Protein AF-A0A661CIV4-F1 (afdb_monomer)

Mean predicted aligned error: 8.3 Å

Solvent-accessible surface area (backbone atoms only — not comparable to full-atom values): 5416 Å² total; per-residue (Å²): 131,85,58,76,32,47,64,67,54,46,17,65,74,72,75,46,56,54,66,56,53,53,48,27,40,72,74,61,80,46,69,72,46,60,48,100,87,65,51,66,40,41,41,61,66,56,53,30,55,76,68,68,48,72,82,76,84,78,75,86,84,80,86,88,83,66,96,50,83,87,42,52,67,58,45,51,51,54,50,53,55,64,71,75,109

Foldseek 3Di:
DWDKDALCRLCVLLVHDSVVVVVCCVVVVQNFDADPVRGGIDTVVSSCVSNVNDPPPDDPPDDFDDPDPVCVVVSVVVVVVVVVD

Radius of gyration: 19.04 Å; Cα contacts (8 Å, |Δi|>4): 66; chains: 1; bounding box: 46×20×46 Å

pLDDT: mean 89.35, std 6.93, range [47.5, 95.12]

Structure (mmCIF, N/CA/C/O backbone):
data_AF-A0A661CIV4-F1
#
_entry.id   AF-A0A661CIV4-F1
#
loop_
_atom_site.group_PDB
_atom_site.id
_atom_site.type_symbol
_atom_site.label_atom_id
_atom_site.label_alt_id
_atom_site.label_comp_id
_atom_site.label_asym_id
_atom_site.label_entity_id
_atom_site.label_seq_id
_atom_site.pdbx_PDB_ins_code
_atom_site.Cartn_x
_atom_site.Cartn_y
_atom_site.Cartn_z
_atom_site.occupancy
_atom_site.B_iso_or_equiv
_atom_site.auth_seq_id
_atom_site.auth_comp_id
_atom_site.auth_asym_id
_atom_site.auth_atom_id
_atom_site.pdbx_PDB_model_num
ATOM 1 N N . MET A 1 1 ? -6.170 -3.991 7.963 1.00 47.50 1 MET A N 1
ATOM 2 C CA . MET A 1 1 ? -4.719 -4.055 7.675 1.00 47.50 1 MET A CA 1
ATOM 3 C C . MET A 1 1 ? -4.518 -3.809 6.191 1.00 47.50 1 MET A C 1
ATOM 5 O O . MET A 1 1 ? -5.205 -4.447 5.403 1.00 47.50 1 MET A O 1
ATOM 9 N N . SER A 1 2 ? -3.656 -2.862 5.812 1.00 72.25 2 SER A N 1
ATOM 10 C CA . SER A 1 2 ? -3.309 -2.653 4.401 1.00 72.25 2 SER A CA 1
ATOM 11 C C . SER A 1 2 ? -2.510 -3.859 3.910 1.00 72.25 2 SER A C 1
ATOM 13 O O . SER A 1 2 ? -1.555 -4.270 4.571 1.00 72.25 2 SER A O 1
ATOM 15 N N . ARG A 1 3 ? -2.933 -4.479 2.807 1.00 86.00 3 ARG A N 1
ATOM 16 C CA . ARG A 1 3 ? -2.230 -5.630 2.239 1.00 86.00 3 ARG A CA 1
ATOM 17 C C . ARG A 1 3 ? -0.988 -5.126 1.513 1.00 86.00 3 ARG A C 1
ATOM 19 O O . ARG A 1 3 ? -1.097 -4.246 0.666 1.00 86.00 3 ARG A O 1
ATOM 26 N N . ILE A 1 4 ? 0.167 -5.685 1.861 1.00 92.50 4 ILE A N 1
ATOM 27 C CA . ILE A 1 4 ? 1.444 -5.357 1.227 1.00 92.50 4 ILE A CA 1
ATOM 28 C C . ILE A 1 4 ? 1.699 -6.350 0.091 1.00 92.50 4 ILE A C 1
ATOM 30 O O . ILE A 1 4 ? 1.456 -7.550 0.238 1.00 92.50 4 ILE A O 1
ATOM 34 N N . TYR A 1 5 ? 2.195 -5.844 -1.033 1.00 92.50 5 TYR A N 1
ATOM 35 C CA . TYR A 1 5 ? 2.506 -6.593 -2.239 1.00 92.50 5 TYR A CA 1
ATOM 36 C C . TYR A 1 5 ? 3.992 -6.481 -2.586 1.00 92.50 5 TYR A C 1
ATOM 38 O O . TYR A 1 5 ? 4.594 -5.408 -2.514 1.00 92.50 5 TYR A O 1
ATOM 46 N N . SER A 1 6 ? 4.577 -7.588 -3.040 1.00 93.31 6 SER A N 1
ATOM 47 C CA . SER A 1 6 ? 5.849 -7.570 -3.768 1.00 93.31 6 SER A CA 1
ATOM 48 C C . SER A 1 6 ? 5.640 -7.126 -5.221 1.00 93.31 6 SER A C 1
ATOM 50 O O . SER A 1 6 ? 4.526 -7.181 -5.743 1.00 93.31 6 SER A O 1
ATOM 52 N N . ILE A 1 7 ? 6.714 -6.753 -5.927 1.00 93.38 7 ILE A N 1
ATOM 53 C CA . ILE A 1 7 ? 6.619 -6.325 -7.337 1.00 93.38 7 ILE A CA 1
ATOM 54 C C . ILE A 1 7 ? 5.971 -7.382 -8.244 1.00 93.38 7 ILE A C 1
ATOM 56 O O . ILE A 1 7 ? 5.224 -7.044 -9.156 1.00 93.38 7 ILE A O 1
ATOM 60 N N . GLY A 1 8 ? 6.217 -8.669 -7.977 1.00 93.94 8 GLY A N 1
ATOM 61 C CA . GLY A 1 8 ? 5.613 -9.767 -8.732 1.00 93.94 8 GLY A CA 1
ATOM 62 C C . GLY A 1 8 ? 4.119 -9.925 -8.447 1.00 93.94 8 GLY A C 1
ATOM 63 O O . GLY A 1 8 ? 3.347 -10.230 -9.352 1.00 93.94 8 GLY A O 1
ATOM 64 N N . GLN A 1 9 ? 3.697 -9.689 -7.203 1.00 94.50 9 GLN A N 1
ATOM 65 C CA . GLN A 1 9 ? 2.280 -9.699 -6.837 1.00 94.50 9 GLN A CA 1
ATOM 66 C C . GLN A 1 9 ? 1.546 -8.493 -7.432 1.00 94.50 9 GLN A C 1
ATOM 68 O O . GLN A 1 9 ? 0.456 -8.662 -7.975 1.00 94.50 9 GLN A O 1
ATOM 73 N N . LEU A 1 10 ? 2.164 -7.309 -7.397 1.00 94.69 10 LEU A N 1
ATOM 74 C CA . LEU A 1 10 ? 1.629 -6.103 -8.025 1.00 94.69 10 LEU A CA 1
ATOM 75 C C . LEU A 1 10 ? 1.473 -6.291 -9.541 1.00 94.69 10 LEU A C 1
ATOM 77 O O . LEU A 1 10 ? 0.397 -6.051 -10.080 1.00 94.69 10 LEU A O 1
ATOM 81 N N . ALA A 1 11 ? 2.513 -6.796 -10.210 1.00 95.06 11 ALA A N 1
ATOM 82 C CA . ALA A 1 11 ? 2.510 -7.108 -11.639 1.00 95.06 11 ALA A CA 1
ATOM 83 C C . ALA A 1 11 ? 1.319 -7.997 -12.033 1.00 95.06 11 ALA A C 1
ATOM 85 O O . ALA A 1 11 ? 0.554 -7.654 -12.935 1.00 95.06 11 ALA A O 1
ATOM 86 N N . LYS A 1 12 ? 1.109 -9.097 -11.297 1.00 95.00 12 LYS A N 1
ATOM 87 C CA . LYS A 1 12 ? -0.029 -10.003 -11.515 1.00 95.00 12 LYS A CA 1
ATOM 88 C C . LYS A 1 12 ? -1.379 -9.314 -11.313 1.00 95.00 12 LYS A C 1
ATOM 90 O O . LYS A 1 12 ? -2.298 -9.569 -12.078 1.00 95.00 12 LYS A O 1
ATOM 95 N N . ARG A 1 13 ? -1.502 -8.453 -10.300 1.00 92.69 13 ARG A N 1
ATOM 96 C CA . ARG A 1 13 ? -2.765 -7.786 -9.947 1.00 92.69 13 ARG A CA 1
ATOM 97 C C . ARG A 1 13 ? -3.158 -6.685 -10.934 1.00 92.69 13 ARG A C 1
ATOM 99 O O . ARG A 1 13 ? -4.337 -6.516 -11.203 1.00 92.69 13 ARG A O 1
ATOM 106 N N . VAL A 1 14 ? -2.177 -5.963 -11.473 1.00 92.62 14 VAL A N 1
ATOM 107 C CA . VAL A 1 14 ? -2.379 -4.852 -12.424 1.00 92.62 14 VAL A CA 1
ATOM 108 C C . VAL A 1 14 ? -2.345 -5.336 -13.886 1.00 92.62 14 VAL A C 1
ATOM 110 O O . VAL A 1 14 ? -2.683 -4.592 -14.802 1.00 92.62 14 VAL A O 1
ATOM 113 N N . GLY A 1 15 ? -1.942 -6.586 -14.140 1.00 93.62 15 GLY A N 1
ATOM 114 C CA . GLY A 1 15 ? -1.832 -7.129 -15.498 1.00 93.62 15 GLY A CA 1
ATOM 115 C C . GLY A 1 15 ? -0.668 -6.525 -16.293 1.00 93.62 15 GLY A C 1
ATOM 116 O O . GLY A 1 15 ? -0.747 -6.371 -17.511 1.00 93.62 15 GLY A O 1
ATOM 117 N N . LYS A 1 16 ? 0.417 -6.147 -15.610 1.00 93.62 16 LYS A N 1
ATOM 118 C CA . LYS A 1 16 ? 1.645 -5.604 -16.215 1.00 93.62 16 LYS A CA 1
ATOM 119 C C . LYS A 1 16 ? 2.823 -6.518 -15.912 1.00 93.62 16 LYS A C 1
ATOM 121 O O . LYS A 1 16 ? 2.815 -7.251 -14.930 1.00 93.62 16 LYS A O 1
ATOM 126 N N . SER A 1 17 ? 3.862 -6.476 -16.740 1.00 95.12 17 SER A N 1
ATOM 127 C CA . SER A 1 17 ? 5.082 -7.227 -16.455 1.00 95.12 17 SER A CA 1
ATOM 128 C C . SER A 1 17 ? 5.896 -6.550 -15.345 1.00 95.12 17 SER A C 1
ATOM 130 O O . SER A 1 17 ? 5.871 -5.331 -15.164 1.00 95.12 17 SER A O 1
ATOM 132 N N . VAL A 1 18 ? 6.690 -7.344 -14.624 1.00 94.88 18 VAL A N 1
ATOM 133 C CA . VAL A 1 18 ? 7.644 -6.824 -13.629 1.00 94.88 18 VAL A CA 1
ATOM 134 C C . VAL A 1 18 ? 8.660 -5.876 -14.278 1.00 94.88 18 VAL A C 1
ATOM 136 O O . VAL A 1 18 ? 9.077 -4.904 -13.651 1.00 94.88 18 VAL A O 1
ATOM 139 N N . SER A 1 19 ? 9.052 -6.128 -15.532 1.00 94.88 19 SER A N 1
ATOM 140 C CA . SER A 1 19 ? 9.986 -5.268 -16.265 1.00 94.88 19 SER A CA 1
ATOM 141 C C . SER A 1 19 ? 9.398 -3.887 -16.556 1.00 94.88 19 SER A C 1
ATOM 143 O O . SER A 1 19 ? 10.114 -2.899 -16.408 1.00 94.88 19 SER A O 1
ATOM 145 N N . THR A 1 20 ? 8.106 -3.792 -16.885 1.00 94.44 20 THR A N 1
ATOM 146 C CA . THR A 1 20 ? 7.409 -2.506 -17.040 1.00 94.44 20 THR A CA 1
ATOM 147 C C . THR A 1 20 ? 7.400 -1.724 -15.731 1.00 94.44 20 THR A C 1
ATOM 149 O O . THR A 1 20 ? 7.792 -0.563 -15.723 1.00 94.44 20 THR A O 1
ATOM 152 N N . LEU A 1 21 ? 7.060 -2.368 -14.609 1.00 93.44 21 LEU A N 1
ATOM 153 C CA . LEU A 1 21 ? 7.054 -1.704 -13.300 1.00 93.44 21 LEU A CA 1
ATOM 154 C C . LEU A 1 21 ? 8.447 -1.200 -12.888 1.00 93.44 21 LEU A C 1
ATOM 156 O O . LEU A 1 21 ? 8.572 -0.105 -12.353 1.00 93.44 21 LEU A O 1
ATOM 160 N N . ARG A 1 22 ? 9.513 -1.963 -13.169 1.00 92.75 22 ARG A N 1
ATOM 161 C CA . ARG A 1 22 ? 10.900 -1.517 -12.926 1.00 92.75 22 ARG A CA 1
ATOM 162 C C . ARG A 1 22 ? 11.302 -0.348 -13.819 1.00 92.75 22 ARG A C 1
ATOM 164 O O . ARG A 1 22 ? 12.036 0.530 -13.373 1.00 92.75 22 ARG A O 1
ATOM 171 N N . ARG A 1 23 ? 10.845 -0.344 -15.075 1.00 94.62 23 ARG A N 1
ATOM 172 C CA . ARG A 1 23 ? 11.092 0.762 -16.004 1.00 94.62 23 ARG A CA 1
ATOM 173 C C . ARG A 1 23 ? 10.436 2.038 -15.491 1.00 94.62 23 ARG A C 1
ATOM 175 O O . ARG A 1 23 ? 11.118 3.049 -15.439 1.00 94.62 23 ARG A O 1
ATOM 182 N N . TRP A 1 24 ? 9.187 1.959 -15.041 1.00 93.94 24 TRP A N 1
ATOM 183 C CA . TRP A 1 24 ? 8.473 3.097 -14.459 1.00 93.94 24 TRP A CA 1
ATOM 184 C C . TRP A 1 24 ? 9.087 3.612 -13.155 1.00 93.94 24 TRP A C 1
ATOM 186 O O . TRP A 1 24 ? 9.135 4.819 -12.944 1.00 93.94 24 TRP A O 1
ATOM 196 N N . ASP A 1 25 ? 9.628 2.722 -12.319 1.00 91.31 25 ASP A N 1
ATOM 197 C CA . ASP A 1 25 ? 10.404 3.112 -11.130 1.00 91.31 25 ASP A CA 1
ATOM 198 C C . ASP A 1 25 ? 11.695 3.857 -11.508 1.00 91.31 25 ASP A C 1
ATOM 200 O O . ASP A 1 25 ? 12.140 4.743 -10.788 1.00 91.31 25 ASP A O 1
ATOM 204 N N . THR A 1 26 ? 12.289 3.524 -12.659 1.00 91.50 26 THR A N 1
ATOM 205 C CA . THR A 1 26 ? 13.516 4.168 -13.156 1.00 91.50 26 THR A CA 1
ATOM 206 C C . THR A 1 26 ? 13.226 5.484 -13.879 1.00 91.50 26 THR A C 1
ATOM 208 O O . THR A 1 26 ? 13.999 6.427 -13.745 1.00 91.50 26 THR A O 1
ATOM 211 N N . SER A 1 27 ? 12.127 5.562 -14.640 1.00 93.31 27 SER A N 1
ATOM 212 C CA . SER A 1 27 ? 11.713 6.778 -15.353 1.00 93.31 27 SER A CA 1
ATOM 213 C C . SER A 1 27 ? 11.052 7.814 -14.444 1.00 93.31 27 SER A C 1
ATOM 215 O O . SER A 1 27 ? 10.962 8.979 -14.819 1.00 93.31 27 SER A O 1
ATOM 217 N N . GLY A 1 28 ? 10.604 7.409 -13.252 1.00 89.94 28 GLY A N 1
ATOM 218 C CA . GLY A 1 28 ? 9.899 8.268 -12.300 1.00 89.94 28 GLY A CA 1
ATOM 219 C C . GLY A 1 28 ? 8.385 8.337 -12.519 1.00 89.94 28 GLY A C 1
ATOM 220 O O . GLY A 1 28 ? 7.703 9.023 -11.765 1.00 89.94 28 GLY A O 1
ATOM 221 N N . GLU A 1 29 ? 7.841 7.600 -13.493 1.00 88.50 29 GLU A N 1
ATOM 222 C CA . GLU A 1 29 ? 6.391 7.508 -13.738 1.00 88.50 29 GLU A CA 1
ATOM 223 C C . GLU A 1 29 ? 5.640 6.843 -12.576 1.00 88.50 29 GLU A C 1
ATOM 225 O O . GLU A 1 29 ? 4.497 7.191 -12.286 1.00 88.50 29 GLU A O 1
ATOM 230 N N . PHE A 1 30 ? 6.273 5.877 -11.904 1.00 90.38 30 PHE A N 1
ATOM 231 C CA . PHE A 1 30 ? 5.693 5.183 -10.759 1.00 90.38 30 PHE A CA 1
ATOM 232 C C . PHE A 1 30 ? 6.788 4.746 -9.784 1.00 90.38 30 PHE A C 1
ATOM 234 O O . PHE A 1 30 ? 7.449 3.725 -9.979 1.00 90.38 30 PHE A O 1
ATOM 241 N N . LEU A 1 31 ? 6.976 5.538 -8.730 1.00 89.81 31 LEU A N 1
ATOM 242 C CA . LEU A 1 31 ? 8.018 5.324 -7.729 1.00 89.81 31 LEU A CA 1
ATOM 243 C C . LEU A 1 31 ? 7.591 4.280 -6.696 1.00 89.81 31 LEU A C 1
ATOM 245 O O . LEU A 1 31 ? 6.554 4.406 -6.045 1.00 89.81 31 LEU A O 1
ATOM 249 N N . ALA A 1 32 ? 8.423 3.260 -6.501 1.00 89.50 32 ALA A N 1
ATOM 250 C CA . ALA A 1 32 ? 8.183 2.244 -5.489 1.00 89.50 32 ALA A CA 1
ATOM 251 C C . ALA A 1 32 ? 8.439 2.778 -4.073 1.00 89.50 32 ALA A C 1
ATOM 253 O O . ALA A 1 32 ? 9.472 3.400 -3.799 1.00 89.50 32 ALA A O 1
ATOM 254 N N . LYS A 1 33 ? 7.552 2.434 -3.133 1.00 92.19 33 LYS A N 1
ATOM 255 C CA . LYS A 1 33 ? 7.789 2.659 -1.703 1.00 92.19 33 LYS A CA 1
ATOM 256 C C . LYS A 1 33 ? 8.885 1.708 -1.223 1.00 92.19 33 LYS A C 1
ATOM 258 O O . LYS A 1 33 ? 8.995 0.574 -1.694 1.00 92.19 33 LYS A O 1
ATOM 263 N N . LYS A 1 34 ? 9.723 2.168 -0.295 1.00 91.81 34 LYS A N 1
ATOM 264 C CA . LYS A 1 34 ? 10.852 1.391 0.236 1.00 91.81 34 LYS A CA 1
ATOM 265 C C . LYS A 1 34 ? 10.759 1.300 1.749 1.00 91.81 34 LYS A C 1
ATOM 267 O O . LYS A 1 34 ? 10.467 2.289 2.414 1.00 91.81 34 LYS A O 1
ATOM 272 N N . HIS A 1 35 ? 10.987 0.108 2.289 1.00 87.69 35 HIS A N 1
ATOM 273 C CA . HIS A 1 35 ? 11.211 -0.055 3.722 1.00 87.69 35 HIS A CA 1
ATOM 274 C C . HIS A 1 35 ? 12.554 0.568 4.117 1.00 87.69 35 HIS A C 1
ATOM 276 O O . HIS A 1 35 ? 13.409 0.802 3.263 1.00 87.69 35 HIS A O 1
ATOM 282 N N . ASN A 1 36 ? 12.784 0.745 5.419 1.00 89.44 36 ASN A N 1
ATOM 283 C CA . ASN A 1 36 ? 14.072 1.211 5.947 1.00 89.44 36 ASN A CA 1
ATOM 284 C C . ASN A 1 36 ? 15.246 0.301 5.529 1.00 89.44 36 ASN A C 1
ATOM 286 O O . ASN A 1 36 ? 16.374 0.760 5.423 1.00 89.44 36 ASN A O 1
ATOM 290 N N . SER A 1 37 ? 14.974 -0.975 5.235 1.00 89.62 37 SER A N 1
ATOM 291 C CA . SER A 1 37 ? 15.937 -1.939 4.682 1.00 89.62 37 SER A CA 1
ATOM 292 C C . SER A 1 37 ? 16.223 -1.766 3.181 1.00 89.62 37 SER A C 1
ATOM 294 O O . SER A 1 37 ? 17.024 -2.505 2.619 1.00 89.62 37 SER A O 1
ATOM 296 N N . GLY A 1 38 ? 15.555 -0.834 2.496 1.00 86.44 38 GLY A N 1
ATOM 297 C CA . GLY A 1 38 ? 15.705 -0.575 1.061 1.00 86.44 38 GLY A CA 1
ATOM 298 C C . GLY A 1 38 ? 14.864 -1.477 0.149 1.00 86.44 38 GLY A C 1
ATOM 299 O O . GLY A 1 38 ? 14.805 -1.243 -1.062 1.00 86.44 38 GLY A O 1
ATOM 300 N N . HIS A 1 39 ? 14.172 -2.481 0.697 1.00 88.62 39 HIS A N 1
ATOM 301 C CA . HIS A 1 39 ? 13.296 -3.352 -0.087 1.00 88.62 39 HIS A CA 1
ATOM 302 C C . HIS A 1 39 ? 12.039 -2.622 -0.565 1.00 88.62 39 HIS A C 1
ATOM 304 O O . HIS A 1 39 ? 11.364 -1.943 0.211 1.00 88.62 39 HIS A O 1
ATOM 310 N N . ARG A 1 40 ? 11.716 -2.807 -1.852 1.00 90.88 40 ARG A N 1
ATOM 311 C CA . ARG A 1 40 ? 10.508 -2.264 -2.479 1.00 90.88 40 ARG A CA 1
ATOM 312 C C . ARG A 1 40 ? 9.269 -2.995 -1.984 1.00 90.88 40 ARG A C 1
ATOM 314 O O . ARG A 1 40 ? 9.240 -4.228 -1.989 1.00 90.88 40 ARG A O 1
ATOM 321 N N . TYR A 1 41 ? 8.243 -2.233 -1.650 1.00 93.19 41 TYR A N 1
ATOM 322 C CA . TYR A 1 41 ? 6.925 -2.743 -1.316 1.00 93.19 41 TYR A CA 1
ATOM 323 C C . TYR A 1 41 ? 5.849 -1.869 -1.955 1.00 93.19 41 TYR A C 1
ATOM 325 O O . TYR A 1 41 ? 6.097 -0.718 -2.315 1.00 93.19 41 TYR A O 1
ATOM 333 N N . TYR A 1 42 ? 4.661 -2.441 -2.097 1.00 93.81 42 TYR A N 1
ATOM 334 C CA . TYR A 1 42 ? 3.489 -1.763 -2.635 1.00 93.81 42 TYR A CA 1
ATOM 335 C C . TYR A 1 42 ? 2.281 -2.072 -1.760 1.00 93.81 42 TYR A C 1
ATOM 337 O O . TYR A 1 42 ? 2.258 -3.094 -1.077 1.00 93.81 42 TYR A O 1
ATOM 345 N N . ASP A 1 43 ? 1.271 -1.221 -1.782 1.00 93.31 43 ASP A N 1
ATOM 346 C CA . ASP A 1 43 ? 0.025 -1.411 -1.048 1.00 93.31 43 ASP A CA 1
ATOM 347 C C . ASP A 1 43 ? -1.202 -1.302 -1.966 1.00 93.31 43 ASP A C 1
ATOM 349 O O . ASP A 1 43 ? -1.104 -1.221 -3.191 1.00 93.31 43 ASP A O 1
ATOM 353 N N . GLU A 1 44 ? -2.397 -1.342 -1.381 1.00 90.88 44 GLU A N 1
ATOM 354 C CA . GLU A 1 44 ? -3.636 -1.258 -2.155 1.00 90.88 44 GLU A CA 1
ATOM 355 C C . GLU A 1 44 ? -3.824 0.104 -2.847 1.00 90.88 44 GLU A C 1
ATOM 357 O O . GLU A 1 44 ? -4.497 0.175 -3.874 1.00 90.88 44 GLU A O 1
ATOM 362 N N . SER A 1 45 ? -3.242 1.185 -2.314 1.00 89.50 45 SER A N 1
ATOM 363 C CA . SER A 1 45 ? -3.321 2.504 -2.954 1.00 89.50 45 SER A CA 1
ATOM 364 C C . SER A 1 45 ? -2.543 2.524 -4.267 1.00 89.50 45 SER A C 1
ATOM 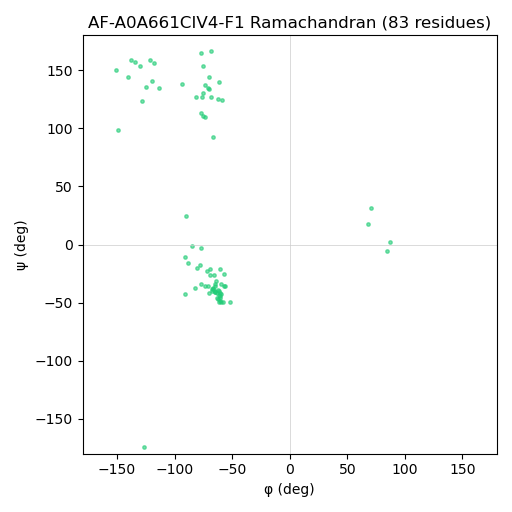366 O O . SER A 1 45 ? -3.047 3.035 -5.265 1.00 89.50 45 SER A O 1
ATOM 368 N N . ASP A 1 46 ? -1.393 1.852 -4.298 1.00 91.62 46 ASP A N 1
ATOM 369 C CA . ASP A 1 46 ? -0.554 1.706 -5.486 1.00 91.62 46 ASP A CA 1
ATOM 370 C C . ASP A 1 46 ? -1.266 0.905 -6.587 1.00 91.62 46 ASP A C 1
ATOM 372 O O . ASP A 1 46 ? -1.231 1.258 -7.767 1.00 91.62 46 ASP A O 1
ATOM 376 N N . VAL A 1 47 ? -1.977 -0.159 -6.197 1.00 91.38 47 VAL A N 1
ATOM 377 C CA . VAL A 1 47 ? -2.813 -0.947 -7.115 1.00 91.38 47 VAL A CA 1
ATOM 378 C C . VAL A 1 47 ? -3.916 -0.076 -7.714 1.00 91.38 47 VAL A C 1
ATOM 380 O O . VAL A 1 47 ? -4.102 -0.069 -8.929 1.00 91.38 47 VAL A O 1
ATOM 383 N N . LYS A 1 48 ? -4.648 0.662 -6.871 1.00 89.75 48 LYS A N 1
ATOM 384 C CA . LYS A 1 48 ? -5.743 1.534 -7.315 1.00 89.75 48 LYS A CA 1
ATOM 385 C C . LYS A 1 48 ? -5.248 2.619 -8.262 1.00 89.75 48 LYS A C 1
ATOM 387 O O . LYS A 1 48 ? -5.864 2.822 -9.304 1.00 89.75 48 LYS A O 1
ATOM 392 N N . GLN A 1 49 ? -4.116 3.242 -7.942 1.00 90.56 49 GLN A N 1
ATOM 393 C CA . GLN A 1 49 ? -3.480 4.244 -8.789 1.00 90.56 49 GLN A CA 1
ATOM 394 C C . GLN A 1 49 ? -3.164 3.680 -10.178 1.00 90.56 49 GLN A C 1
ATOM 396 O O . GLN A 1 49 ? -3.546 4.279 -11.181 1.00 90.56 49 GLN A O 1
ATOM 401 N N . LEU A 1 50 ? -2.522 2.510 -10.249 1.00 90.44 50 LEU A N 1
ATOM 402 C CA . LEU A 1 50 ? -2.150 1.895 -11.526 1.00 90.44 50 LEU A CA 1
ATOM 403 C C . LEU A 1 50 ? -3.349 1.391 -12.341 1.00 90.44 50 LEU A C 1
ATOM 405 O O . LEU A 1 50 ? -3.268 1.319 -13.566 1.00 90.44 50 LEU A O 1
ATOM 409 N N . LEU A 1 51 ? -4.454 1.048 -11.679 1.00 90.38 51 LEU A N 1
ATOM 410 C CA . LEU A 1 51 ? -5.715 0.689 -12.328 1.00 90.38 51 LEU A CA 1
ATOM 411 C C . LEU A 1 51 ? -6.581 1.911 -12.684 1.00 90.38 51 LEU A C 1
ATOM 413 O O . LEU A 1 51 ? -7.663 1.740 -13.239 1.00 90.38 51 LEU A O 1
ATOM 417 N N . GLY A 1 52 ? -6.145 3.134 -12.360 1.00 87.69 52 GLY A N 1
ATOM 418 C CA . GLY A 1 52 ? -6.929 4.354 -12.579 1.00 87.69 52 GLY A CA 1
ATOM 419 C C . GLY A 1 52 ? -8.182 4.451 -11.699 1.00 87.69 52 GLY A C 1
ATOM 420 O O . GLY A 1 52 ? -9.088 5.233 -11.988 1.00 87.69 52 GLY A O 1
ATOM 421 N N . ILE A 1 53 ? -8.252 3.661 -10.624 1.00 86.69 53 ILE A N 1
ATOM 422 C CA . ILE A 1 53 ? -9.356 3.683 -9.668 1.00 86.69 53 ILE A CA 1
ATOM 423 C C . ILE A 1 53 ? -9.168 4.910 -8.783 1.00 86.69 53 ILE A C 1
ATOM 425 O O . ILE A 1 53 ? -8.227 4.983 -7.988 1.00 86.69 53 ILE A O 1
ATOM 429 N N . LYS A 1 54 ? -10.077 5.879 -8.909 1.00 81.12 54 LYS A N 1
ATOM 430 C CA . LYS A 1 54 ? -10.078 7.056 -8.040 1.00 81.12 54 LYS A CA 1
ATOM 431 C C . LYS A 1 54 ? -10.288 6.623 -6.583 1.00 81.12 54 LYS A C 1
ATOM 433 O O . LYS A 1 54 ? -11.080 5.710 -6.331 1.00 81.12 54 LYS A O 1
ATOM 438 N N . PRO A 1 55 ? -9.587 7.241 -5.619 1.00 75.44 55 PRO A N 1
ATOM 439 C CA . PRO A 1 55 ? -9.870 6.997 -4.216 1.00 75.44 55 PRO A CA 1
ATOM 440 C C . PRO A 1 55 ? -11.327 7.372 -3.947 1.00 75.44 55 PRO A C 1
ATOM 442 O O . PRO A 1 55 ? -11.756 8.481 -4.250 1.00 75.44 55 PRO A O 1
ATOM 445 N N . GLU A 1 56 ? -12.092 6.426 -3.411 1.00 76.94 56 GLU A N 1
ATOM 446 C CA . GLU A 1 56 ? -13.425 6.723 -2.901 1.00 76.94 56 GLU A CA 1
ATOM 447 C C . GLU A 1 56 ? -13.282 7.722 -1.754 1.00 76.94 56 GLU A C 1
ATOM 449 O O . GLU A 1 56 ? -12.550 7.467 -0.790 1.00 76.94 56 GLU A O 1
ATOM 454 N N . GLU A 1 57 ? -13.983 8.849 -1.850 1.00 78.75 57 GLU A N 1
ATOM 455 C CA . GLU A 1 57 ? -14.140 9.773 -0.735 1.00 78.75 57 GLU A CA 1
ATOM 456 C C . GLU A 1 57 ? -14.974 9.083 0.343 1.00 78.75 57 GLU A C 1
ATOM 458 O O . GLU A 1 57 ? -16.205 9.074 0.330 1.00 78.75 57 GLU A O 1
ATOM 463 N N . LYS A 1 58 ? -14.287 8.428 1.279 1.00 79.38 58 LYS A N 1
ATOM 464 C CA . LYS A 1 58 ? -14.944 7.799 2.417 1.00 79.38 58 LYS A CA 1
ATOM 465 C C . LYS A 1 58 ? -15.361 8.881 3.395 1.00 79.38 58 LYS A C 1
ATOM 467 O O . LYS A 1 58 ? -14.521 9.473 4.071 1.00 79.38 58 LYS A O 1
ATOM 472 N N . LYS A 1 59 ? -16.667 9.104 3.507 1.00 85.19 59 LYS A N 1
ATOM 473 C CA . LYS A 1 59 ? -17.230 9.907 4.588 1.00 85.19 59 LYS A CA 1
ATOM 474 C C . LYS A 1 59 ? -17.222 9.081 5.871 1.00 85.19 59 LYS A C 1
ATOM 476 O O . LYS A 1 59 ? -17.675 7.939 5.880 1.00 85.19 59 LYS A O 1
ATOM 481 N N . VAL A 1 60 ? -16.716 9.654 6.959 1.00 85.62 60 VAL A N 1
ATOM 482 C CA . VAL A 1 60 ? -16.901 9.065 8.289 1.00 85.62 60 VAL A CA 1
ATOM 483 C C . VAL A 1 60 ? -18.352 9.316 8.687 1.00 85.62 60 VAL A C 1
ATOM 485 O O . VAL A 1 60 ? -18.740 10.463 8.897 1.00 85.62 60 VAL A O 1
ATOM 488 N N . ILE A 1 61 ? -19.159 8.255 8.713 1.00 88.19 61 ILE A N 1
ATOM 489 C CA . ILE A 1 61 ? -20.587 8.336 9.052 1.00 88.19 61 ILE A CA 1
ATOM 490 C C . ILE A 1 61 ? -20.783 8.139 10.559 1.00 88.19 61 ILE A C 1
ATOM 492 O O . ILE A 1 61 ? -21.532 8.885 11.179 1.00 88.19 61 ILE A O 1
ATOM 496 N N . VAL A 1 62 ? -20.066 7.182 11.159 1.00 89.56 62 VAL A N 1
ATOM 497 C CA . VAL A 1 62 ? -20.188 6.825 12.580 1.00 89.56 62 VAL A CA 1
ATOM 498 C C . VAL A 1 62 ? -18.808 6.539 13.177 1.00 89.56 62 VAL A C 1
ATOM 500 O O . VAL A 1 62 ? -17.933 5.986 12.508 1.00 89.56 62 VAL A O 1
ATOM 503 N N . TYR A 1 63 ? -18.617 6.910 14.446 1.00 90.50 63 TYR A N 1
ATOM 504 C CA . TYR A 1 63 ? -17.426 6.611 15.240 1.00 90.50 63 TYR A CA 1
ATOM 505 C C . TYR A 1 63 ? -17.830 5.976 16.575 1.00 90.50 63 TYR A C 1
ATOM 507 O O . TYR A 1 63 ? -18.577 6.580 17.340 1.00 90.50 63 TYR A O 1
ATOM 515 N N . CYS A 1 64 ? -17.316 4.779 16.868 1.00 90.44 64 CYS A N 1
ATOM 516 C CA . CYS A 1 64 ? -17.548 4.078 18.135 1.00 90.44 64 CYS A CA 1
ATOM 517 C C . CYS A 1 64 ? -16.238 3.979 18.926 1.00 90.44 64 CYS A C 1
ATOM 519 O O . CYS A 1 64 ? -15.195 3.622 18.367 1.00 90.44 64 CYS A O 1
ATOM 521 N N . ARG A 1 65 ? -16.283 4.274 20.229 1.00 92.12 65 ARG A N 1
ATOM 522 C CA . ARG A 1 65 ? -15.125 4.212 21.130 1.00 92.12 65 ARG A CA 1
ATOM 523 C C . ARG A 1 65 ? -15.561 3.904 22.561 1.00 92.12 65 ARG A C 1
ATOM 525 O O . ARG A 1 65 ? -16.627 4.319 22.994 1.00 92.12 65 ARG A O 1
ATOM 532 N N . VAL A 1 66 ? -14.677 3.230 23.293 1.00 92.38 66 VAL A N 1
ATOM 533 C CA . VAL A 1 66 ? -14.768 3.007 24.741 1.00 92.38 66 VAL A CA 1
ATOM 534 C C . VAL A 1 66 ? -13.538 3.577 25.449 1.00 92.38 66 VAL A C 1
ATOM 536 O O . VAL A 1 66 ? -12.498 3.797 24.817 1.00 92.38 66 VAL A O 1
ATOM 539 N N . GLU A 1 67 ? -13.656 3.849 26.746 1.00 90.31 67 GLU A N 1
ATOM 540 C CA . GLU A 1 67 ? -12.591 4.497 27.522 1.00 90.31 67 GLU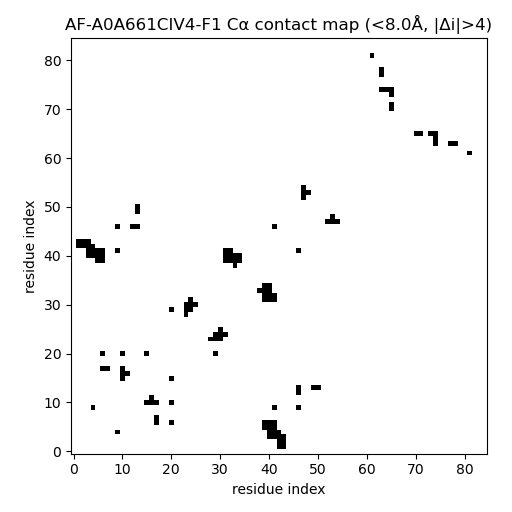 A CA 1
ATOM 541 C C . GLU A 1 67 ? -11.459 3.536 27.877 1.00 90.31 67 GLU A C 1
ATOM 543 O O . GLU A 1 67 ? -10.293 3.929 27.890 1.00 90.31 67 GLU A O 1
ATOM 548 N N . SER A 1 68 ? -11.783 2.264 28.113 1.00 91.12 68 SER A N 1
ATOM 549 C CA . SER A 1 68 ? -10.796 1.250 28.472 1.00 91.12 68 SER A CA 1
ATOM 550 C C . SER A 1 68 ? -10.916 -0.010 27.624 1.00 91.12 68 SER A C 1
ATOM 552 O O . SER A 1 68 ? -11.987 -0.398 27.159 1.00 91.12 68 SER A O 1
ATOM 554 N N . THR A 1 69 ? -9.798 -0.717 27.478 1.00 86.19 69 THR A N 1
ATOM 555 C CA . THR A 1 69 ? -9.730 -2.001 26.768 1.00 86.19 69 THR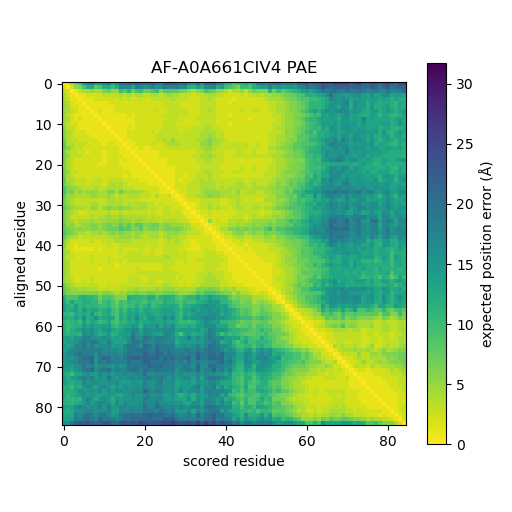 A CA 1
ATOM 556 C C . THR A 1 69 ? -10.623 -3.077 27.401 1.00 86.19 69 THR A 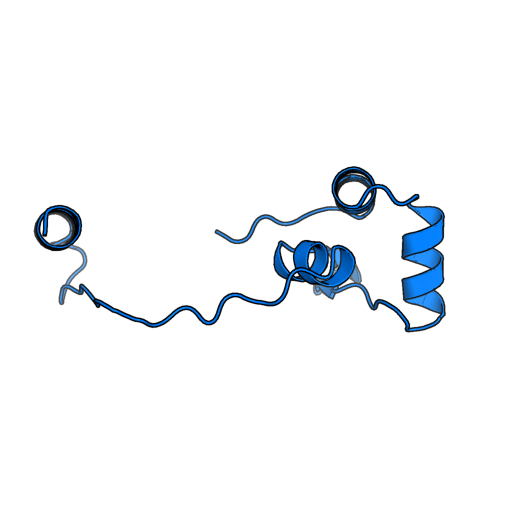C 1
ATOM 558 O O . THR A 1 69 ? -10.999 -4.032 26.720 1.00 86.19 69 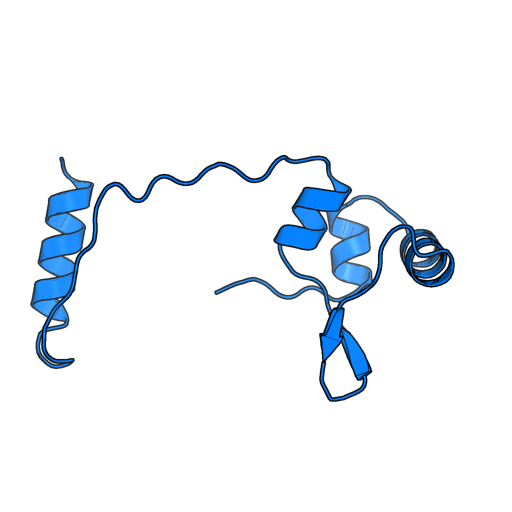THR A O 1
ATOM 561 N N . ASN A 1 70 ? -10.991 -2.927 28.679 1.00 90.31 70 ASN A N 1
ATOM 562 C CA . ASN A 1 70 ? -11.875 -3.858 29.383 1.00 90.31 70 ASN A CA 1
ATOM 563 C C . ASN A 1 70 ? -13.322 -3.805 28.859 1.00 90.31 70 ASN A C 1
ATOM 565 O O . ASN A 1 70 ? -14.042 -4.791 28.971 1.00 90.31 70 ASN A O 1
ATOM 569 N N . GLN A 1 71 ? -13.725 -2.713 28.204 1.00 89.69 71 GLN A N 1
ATOM 570 C CA . GLN A 1 71 ? -15.064 -2.509 27.629 1.00 89.69 71 GLN A CA 1
ATOM 571 C C . GLN A 1 71 ? -15.170 -2.996 26.170 1.00 89.69 71 GLN A C 1
ATOM 573 O O . GLN A 1 71 ? -15.998 -2.528 25.391 1.00 89.69 71 GLN A O 1
ATOM 578 N N . LYS A 1 72 ? -14.319 -3.941 25.751 1.00 90.38 72 LYS A N 1
ATOM 579 C CA . LYS A 1 72 ? -14.325 -4.480 24.377 1.00 90.38 72 LYS A CA 1
ATOM 580 C C . LYS A 1 72 ? -15.680 -5.052 23.954 1.00 90.38 72 LYS A C 1
ATOM 582 O O . LYS A 1 72 ? -16.042 -4.917 22.788 1.00 90.38 72 LYS A O 1
ATOM 587 N N . TYR A 1 73 ? -16.408 -5.676 24.879 1.00 92.19 73 TYR A N 1
ATOM 588 C CA . TYR A 1 73 ? -17.741 -6.214 24.601 1.00 92.19 7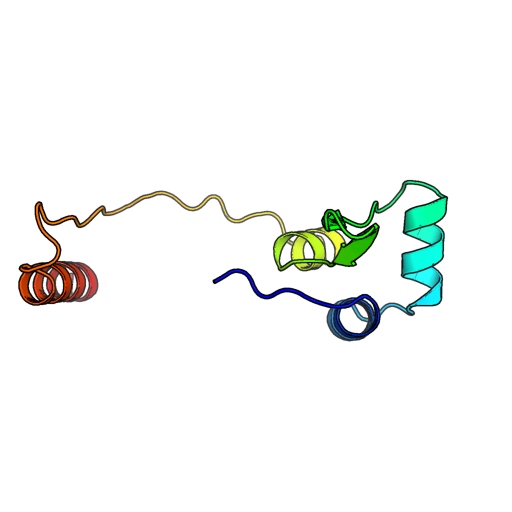3 TYR A CA 1
ATOM 589 C C . TYR A 1 73 ? -18.759 -5.100 24.330 1.00 92.19 73 TYR A C 1
ATOM 591 O O . TYR A 1 73 ? -19.523 -5.205 23.374 1.00 92.19 73 TYR A O 1
ATOM 599 N N . ASP A 1 74 ? -18.704 -3.997 25.078 1.00 90.88 74 ASP A N 1
ATOM 600 C CA . ASP A 1 74 ? -19.574 -2.837 24.853 1.00 90.88 74 ASP A CA 1
ATOM 601 C C . ASP A 1 74 ? -19.293 -2.190 23.495 1.00 90.88 74 ASP A C 1
ATOM 603 O O . ASP A 1 74 ? -20.222 -1.867 22.758 1.00 90.88 74 ASP A O 1
ATOM 607 N N . LEU A 1 75 ? -18.015 -2.079 23.111 1.00 92.38 75 LEU A N 1
ATOM 608 C CA . LEU A 1 75 ? -17.630 -1.582 21.788 1.00 92.38 75 LEU A CA 1
ATOM 609 C C . LEU A 1 75 ? -18.203 -2.457 20.662 1.00 92.38 75 LEU A C 1
ATOM 611 O O . LEU A 1 75 ? -18.695 -1.931 19.668 1.00 92.38 75 LEU A O 1
ATOM 615 N N . GLN A 1 76 ? -18.167 -3.785 20.812 1.00 92.38 76 GLN A N 1
ATOM 616 C CA . GLN A 1 76 ? -18.768 -4.695 19.832 1.00 92.38 76 GLN A CA 1
ATOM 617 C C . GLN A 1 76 ? -20.288 -4.532 19.752 1.00 92.38 76 GLN A C 1
ATOM 619 O O . GLN A 1 76 ? -20.839 -4.547 18.653 1.00 92.38 76 GLN A O 1
ATOM 624 N N . SER A 1 77 ? -20.960 -4.354 20.891 1.00 91.50 77 SER A N 1
ATOM 625 C CA . SER A 1 77 ? -22.401 -4.089 20.935 1.00 91.50 77 SER A CA 1
ATOM 626 C C . SER A 1 77 ? -22.755 -2.763 20.259 1.00 91.50 77 SER A C 1
ATOM 628 O O . SER A 1 77 ? -23.700 -2.723 19.476 1.00 91.50 77 SER A O 1
ATOM 630 N N . GLN A 1 78 ? -21.966 -1.703 20.482 1.00 90.69 78 GLN A N 1
ATOM 631 C CA . GLN A 1 78 ? -22.136 -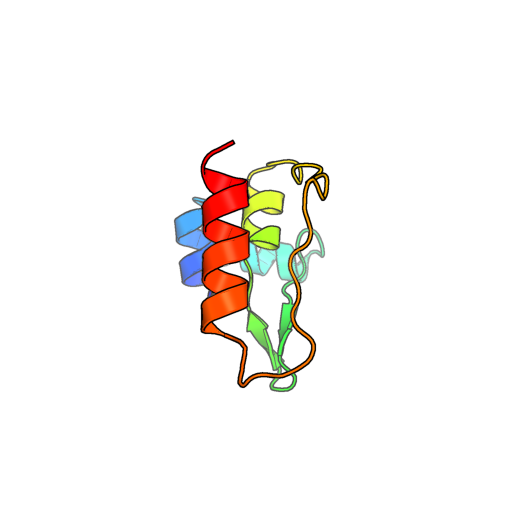0.415 19.799 1.00 90.69 78 GLN A CA 1
ATOM 632 C C . GLN A 1 78 ? -21.977 -0.554 18.282 1.00 90.69 78 GLN A C 1
ATOM 634 O O . GLN A 1 78 ? -22.821 -0.058 17.543 1.00 90.69 78 GLN A O 1
ATOM 639 N N . ILE A 1 79 ? -20.946 -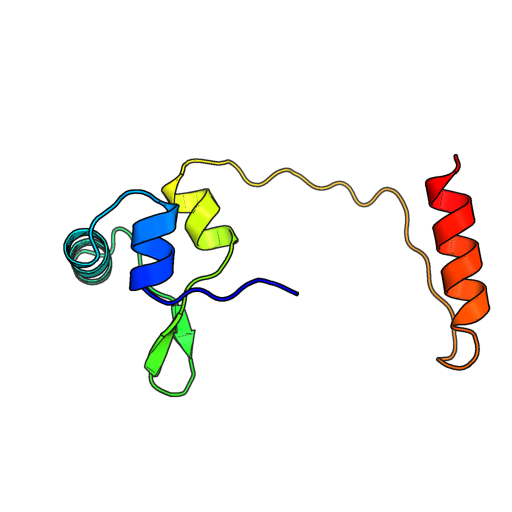1.265 17.811 1.00 91.62 79 ILE A N 1
ATOM 640 C CA . ILE A 1 79 ? -20.740 -1.512 16.375 1.00 91.62 79 ILE A CA 1
ATOM 641 C C . ILE A 1 79 ? -21.937 -2.262 15.783 1.00 91.62 79 ILE A C 1
ATOM 643 O O . ILE A 1 79 ? -22.495 -1.815 14.788 1.00 91.62 79 ILE A O 1
ATOM 647 N N . LYS A 1 80 ? -22.382 -3.353 16.422 1.00 93.06 80 LYS A N 1
ATOM 648 C CA . LYS A 1 80 ? -23.530 -4.141 15.942 1.00 93.06 80 LYS A CA 1
ATOM 649 C C . LYS A 1 80 ? -24.815 -3.327 15.871 1.00 93.06 80 LYS A C 1
ATOM 651 O O . LYS A 1 80 ? -25.559 -3.474 14.911 1.00 93.06 80 LYS A O 1
ATOM 656 N N . ALA A 1 81 ? -25.073 -2.483 16.870 1.00 90.38 81 ALA A N 1
ATOM 657 C CA . ALA A 1 81 ? -26.228 -1.597 16.846 1.00 90.38 81 ALA A CA 1
ATOM 658 C C . ALA A 1 81 ? -26.156 -0.649 15.640 1.00 90.38 81 ALA A C 1
ATOM 660 O O . ALA A 1 81 ? -27.137 -0.508 14.927 1.00 90.38 81 ALA A O 1
ATOM 661 N N . MET A 1 82 ? -24.989 -0.065 15.361 1.00 90.81 82 MET A N 1
ATOM 662 C CA . MET A 1 82 ? -24.803 0.850 14.227 1.00 90.81 82 MET A CA 1
ATOM 663 C C . MET A 1 82 ? -24.819 0.156 12.855 1.00 90.81 82 MET A C 1
ATOM 665 O O . MET A 1 82 ? -25.075 0.818 11.862 1.00 90.81 82 MET A O 1
ATOM 669 N N . GLU A 1 83 ? -24.532 -1.146 12.775 1.00 87.38 83 GLU A N 1
ATOM 670 C CA . GLU A 1 83 ? -24.624 -1.926 11.527 1.00 87.38 83 GLU A CA 1
ATOM 671 C C . GLU A 1 83 ? -26.058 -2.375 11.196 1.00 87.38 83 GLU A C 1
ATOM 673 O O . GLU A 1 83 ? -26.338 -2.734 10.053 1.00 87.38 83 GLU A O 1
ATOM 678 N N . GLN A 1 84 ? -26.952 -2.412 12.190 1.00 86.94 84 GLN A N 1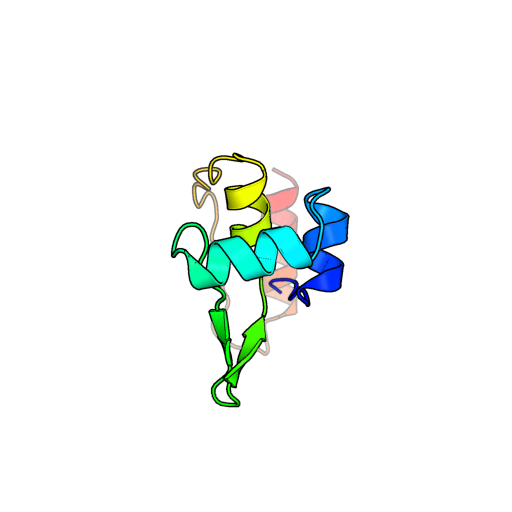
ATOM 679 C CA . GLN A 1 84 ? -28.339 -2.870 12.038 1.00 86.94 84 GLN A CA 1
ATOM 680 C C . GLN A 1 84 ? -29.326 -1.765 11.635 1.00 86.94 84 GLN A C 1
ATOM 682 O O . GLN A 1 84 ? -30.433 -2.094 11.205 1.00 86.94 84 GLN A O 1
ATOM 687 N N . PHE A 1 85 ? -28.944 -0.495 11.779 1.00 63.12 85 PHE A N 1
ATOM 688 C CA . PHE A 1 85 ? -29.738 0.679 11.406 1.00 63.12 85 PHE A CA 1
ATOM 689 C C . PHE A 1 85 ? -29.106 1.402 10.216 1.00 63.12 85 PHE A C 1
ATOM 691 O O . PHE A 1 85 ? -29.881 1.922 9.382 1.00 63.12 85 PHE A O 1
#

Secondary structure (DSSP, 8-state):
-PPPB-HHHHHHHHT--HHHHHHHHHHTSSPPEE-TTS-EEB-HHHHHHHTT-PPP----------SSGGGHHHHHHHHHHHHH-

Sequence (85 aa):
MSRIYSIGQLAKRVGKSVSTLRRWDTSGEFLAKKHNSGHRYYDESDVKQLLGIKPEEKKVIVYCRVESTNQKYDLQSQIKAMEQF

Nearest PDB structures (foldseek):
  6ama-assembly1_B  TM=6.771E-01  e=9.135E-04  Streptomyces venezuelae
  5i44-assembly4_F-2  TM=7.704E-01  e=3.953E-03  Bacillus subtilis subsp. subtilis str. 168
  2zhh-assembly1_A-2  TM=7.772E-01  e=7.694E-03  Escherichia coli K-12
  5i44-assembly1_D  TM=7.566E-01  e=4.827E-03  Bacillus subtilis subsp. subtilis str. 168
  6amk-assembly1_A  TM=7.185E-01  e=3.698E-03  Streptomyces venezuelae